Protein AF-A0AA39DFS8-F1 (afdb_monomer_lite)

Foldseek 3Di:
DPVVLDDDDDDPDDPVVSVVVSVVVVVVVCLQPPDQLVVLVVVLVVVQVVCVVVVDDDDQQRSQVVSLVSHHPDPLSVVVSCVQPPPDPTDHNVVSVVSSVVSRVVVVVVVVVVPDDPPPPPPDDDDDDDDDDDDDDDDDDDDDDDQQQPDAEPVPRDGRDYD

Radius of gyration: 30.41 Å; chains: 1; bounding box: 57×61×87 Å

Structure (mmCIF, N/CA/C/O backbone):
data_AF-A0AA39DFS8-F1
#
_entry.id   AF-A0AA39DFS8-F1
#
loop_
_atom_site.group_PDB
_atom_site.id
_atom_site.type_symbol
_atom_site.label_atom_id
_atom_site.label_alt_id
_atom_site.label_comp_id
_atom_site.label_asym_id
_atom_site.label_entity_id
_atom_site.label_seq_id
_atom_site.pdbx_PDB_ins_code
_atom_site.Cartn_x
_atom_site.Cartn_y
_atom_site.Cartn_z
_atom_site.occupancy
_atom_site.B_iso_or_equiv
_atom_site.auth_seq_id
_atom_site.auth_comp_id
_atom_site.auth_asym_id
_atom_site.auth_atom_id
_atom_site.pdbx_PDB_model_num
ATOM 1 N N . MET A 1 1 ? 19.749 -16.456 11.463 1.00 43.25 1 MET A N 1
ATOM 2 C CA . MET A 1 1 ? 19.534 -14.993 11.382 1.00 43.25 1 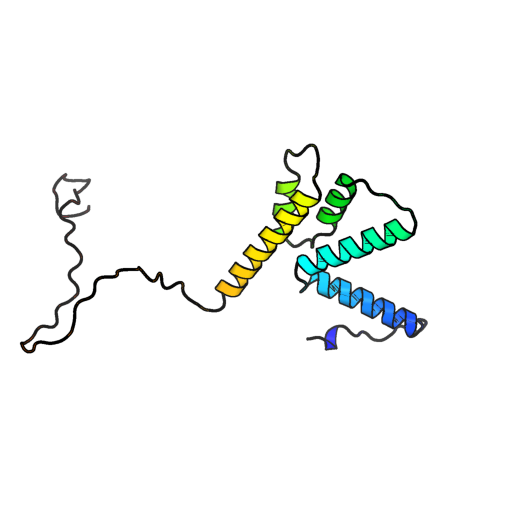MET A CA 1
ATOM 3 C C . MET A 1 1 ? 18.442 -14.454 12.319 1.00 43.25 1 MET A C 1
ATOM 5 O O . MET A 1 1 ? 18.450 -13.263 12.561 1.00 43.25 1 MET A O 1
ATOM 9 N N . VAL A 1 2 ? 17.560 -15.273 12.920 1.00 42.34 2 VAL A N 1
ATOM 10 C CA . VAL A 1 2 ? 16.433 -14.766 13.748 1.00 42.34 2 VAL A CA 1
ATOM 11 C C . VAL A 1 2 ? 16.831 -14.341 15.180 1.00 42.34 2 VAL A C 1
ATOM 13 O O . VAL A 1 2 ? 16.218 -13.448 15.747 1.00 42.34 2 VAL A O 1
ATOM 16 N N . LYS A 1 3 ? 17.903 -14.904 15.761 1.00 47.34 3 LYS A N 1
ATOM 17 C CA . LYS A 1 3 ? 18.324 -14.602 17.150 1.00 47.34 3 LYS A CA 1
ATOM 18 C C . LYS A 1 3 ? 18.813 -13.166 17.396 1.00 47.34 3 LYS A C 1
ATOM 20 O O . LYS A 1 3 ? 18.879 -12.766 18.547 1.00 47.34 3 LYS A O 1
ATOM 25 N N . ALA A 1 4 ? 19.152 -12.409 16.353 1.00 53.69 4 ALA A N 1
ATOM 26 C CA . ALA A 1 4 ? 19.647 -11.038 16.495 1.00 53.69 4 ALA A CA 1
ATOM 27 C C . ALA A 1 4 ? 18.529 -9.999 16.711 1.00 53.69 4 ALA A C 1
ATOM 29 O O . ALA A 1 4 ? 18.832 -8.842 16.975 1.00 53.69 4 ALA A O 1
ATOM 30 N N . LEU A 1 5 ? 17.257 -10.399 16.581 1.00 52.41 5 LEU A N 1
ATOM 31 C CA . LEU A 1 5 ? 16.106 -9.495 16.679 1.00 52.41 5 LEU A CA 1
ATOM 32 C C . LEU A 1 5 ? 15.508 -9.395 18.091 1.00 52.41 5 LEU A C 1
ATOM 34 O O . LEU A 1 5 ? 14.708 -8.499 18.328 1.00 52.41 5 LEU A O 1
ATOM 38 N N . TYR A 1 6 ? 15.883 -10.283 19.016 1.00 56.41 6 TYR A N 1
ATOM 39 C CA . TYR A 1 6 ? 15.361 -10.278 20.385 1.00 56.41 6 TYR A CA 1
ATOM 40 C C . TYR A 1 6 ? 16.313 -9.495 21.289 1.00 56.41 6 TYR A C 1
ATOM 42 O O . TYR A 1 6 ? 17.390 -9.977 21.651 1.00 56.41 6 TYR A O 1
ATOM 50 N N . GLY A 1 7 ? 15.939 -8.249 21.574 1.00 66.88 7 GLY A N 1
ATOM 51 C CA . GLY A 1 7 ? 16.646 -7.381 22.510 1.00 66.88 7 GLY A CA 1
ATOM 52 C C . GLY A 1 7 ? 16.356 -7.767 23.961 1.00 66.88 7 GLY A C 1
ATOM 53 O O . GLY A 1 7 ? 15.465 -8.558 24.253 1.00 66.88 7 GLY A O 1
ATOM 54 N N . LYS A 1 8 ? 17.113 -7.205 24.907 1.00 78.19 8 LYS A N 1
ATOM 55 C CA . LYS A 1 8 ? 16.801 -7.363 26.333 1.00 78.19 8 LYS A CA 1
ATOM 56 C C . LYS A 1 8 ? 15.616 -6.457 26.691 1.00 78.19 8 LYS A C 1
ATOM 58 O O . LYS A 1 8 ? 15.672 -5.264 26.401 1.00 78.19 8 LYS A O 1
ATOM 63 N N . GLN A 1 9 ? 14.601 -7.015 27.352 1.00 80.38 9 GLN A N 1
ATOM 64 C CA . GLN A 1 9 ? 13.448 -6.267 27.861 1.00 80.38 9 GLN A CA 1
ATOM 65 C C . GLN A 1 9 ? 13.894 -5.093 28.762 1.00 80.38 9 GLN A C 1
ATOM 67 O O . GLN A 1 9 ? 14.718 -5.307 29.660 1.00 80.38 9 GLN A O 1
ATOM 72 N N . PRO A 1 10 ? 13.369 -3.870 28.555 1.00 79.06 10 PRO A N 1
ATOM 73 C CA . PRO A 1 10 ? 13.651 -2.713 29.400 1.00 79.06 10 PRO A CA 1
ATOM 74 C C . PRO A 1 10 ? 13.069 -2.859 30.810 1.00 79.06 10 PRO A C 1
ATOM 76 O O . PRO A 1 10 ? 11.951 -3.346 30.990 1.00 79.06 10 PRO A O 1
ATOM 79 N N . GLU A 1 11 ? 13.797 -2.370 31.815 1.00 72.25 11 GLU A N 1
ATOM 80 C CA . GLU A 1 11 ? 13.296 -2.297 33.190 1.00 72.25 11 GLU A CA 1
ATOM 81 C C . GLU A 1 11 ? 12.158 -1.269 33.275 1.00 72.25 11 GLU A C 1
ATOM 83 O O . GLU A 1 11 ? 12.359 -0.079 33.042 1.00 72.25 11 GLU A O 1
ATOM 88 N N . GLY A 1 12 ? 10.946 -1.748 33.572 1.00 81.69 12 GLY A N 1
ATOM 89 C CA . GLY A 1 12 ? 9.729 -0.934 33.685 1.00 81.69 12 GLY A CA 1
ATOM 90 C C . GLY A 1 12 ? 8.633 -1.262 32.666 1.00 81.69 12 GLY A C 1
ATOM 91 O O . GLY A 1 12 ? 7.507 -0.802 32.831 1.00 81.69 12 GLY A O 1
ATOM 92 N N . MET A 1 13 ? 8.920 -2.081 31.649 1.00 82.75 13 MET A N 1
ATOM 93 C CA . MET A 1 13 ? 7.917 -2.535 30.680 1.00 82.75 13 MET A CA 1
ATOM 94 C C . MET A 1 13 ? 7.347 -3.893 31.090 1.00 82.75 13 MET A C 1
ATOM 96 O O . MET A 1 13 ? 8.105 -4.781 31.480 1.00 82.75 13 MET A O 1
ATOM 100 N N . ASN A 1 14 ? 6.028 -4.078 30.999 1.00 89.75 14 ASN A N 1
ATOM 101 C CA . ASN A 1 14 ? 5.432 -5.389 31.249 1.00 89.75 14 ASN A CA 1
ATOM 102 C C . ASN A 1 14 ? 5.729 -6.362 30.084 1.00 89.75 14 ASN A C 1
ATOM 104 O O . ASN A 1 14 ? 6.042 -5.947 28.969 1.00 89.75 14 ASN A O 1
ATOM 108 N N . ASP A 1 15 ? 5.671 -7.666 30.362 1.00 85.19 15 ASP A N 1
ATOM 109 C CA . ASP A 1 15 ? 6.034 -8.721 29.399 1.00 85.19 15 ASP A CA 1
ATOM 110 C C . ASP A 1 15 ? 5.095 -8.778 28.181 1.00 85.19 15 ASP A C 1
ATOM 112 O O . ASP A 1 15 ? 5.542 -9.082 27.078 1.00 85.19 15 ASP A O 1
ATOM 116 N N . MET A 1 16 ? 3.808 -8.453 28.354 1.00 84.88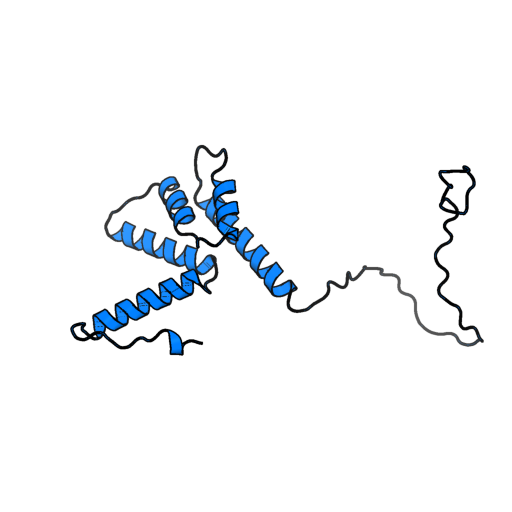 16 MET A N 1
ATOM 117 C CA . MET A 1 16 ? 2.838 -8.441 27.251 1.00 84.88 16 MET A CA 1
ATOM 118 C C . MET A 1 16 ? 3.124 -7.302 26.270 1.00 84.88 16 MET A C 1
ATOM 120 O O . MET A 1 16 ? 3.287 -7.552 25.080 1.00 84.88 16 MET A O 1
ATOM 124 N N . ASP A 1 17 ? 3.290 -6.081 26.772 1.00 85.94 17 ASP A N 1
ATOM 125 C CA . ASP A 1 17 ? 3.617 -4.901 25.974 1.00 85.94 17 ASP A CA 1
ATOM 126 C C . ASP A 1 17 ? 4.993 -5.045 25.317 1.00 85.94 17 ASP A C 1
ATOM 128 O O . ASP A 1 17 ? 5.191 -4.604 24.185 1.00 85.94 17 ASP A O 1
ATOM 132 N N . TRP A 1 18 ? 5.951 -5.680 26.004 1.00 85.19 18 TRP A N 1
ATOM 133 C CA . TRP A 1 18 ? 7.263 -5.971 25.433 1.00 85.19 18 TRP A CA 1
ATOM 134 C C . TRP A 1 18 ? 7.161 -6.936 24.250 1.00 85.19 18 TRP A C 1
ATOM 136 O O . TRP A 1 18 ? 7.713 -6.659 23.185 1.00 85.19 18 TRP A O 1
ATOM 146 N N . LYS A 1 19 ? 6.413 -8.034 24.398 1.00 84.06 19 LYS A N 1
ATOM 147 C CA . LYS A 1 19 ? 6.188 -9.003 23.317 1.00 84.06 19 LYS A CA 1
ATOM 148 C C . LYS A 1 19 ? 5.417 -8.405 22.149 1.00 84.06 19 LYS A C 1
ATOM 150 O O . LYS A 1 19 ? 5.759 -8.697 21.006 1.00 84.06 19 LYS A O 1
ATOM 155 N N . ASP A 1 20 ? 4.428 -7.558 22.412 1.00 85.75 20 ASP A N 1
ATOM 156 C CA . ASP A 1 20 ? 3.692 -6.842 21.369 1.00 85.75 20 ASP A CA 1
ATOM 157 C C . ASP A 1 20 ? 4.603 -5.866 20.618 1.00 85.75 20 ASP A C 1
ATOM 159 O O . ASP A 1 20 ? 4.572 -5.802 19.385 1.00 85.75 20 ASP A O 1
ATOM 163 N N . LEU A 1 21 ? 5.471 -5.147 21.337 1.00 85.25 21 LEU A N 1
ATOM 164 C CA . LEU A 1 21 ? 6.456 -4.255 20.735 1.00 85.25 21 LEU A CA 1
ATOM 165 C C . LEU A 1 21 ? 7.481 -5.031 19.897 1.00 85.25 21 LEU A C 1
ATOM 167 O O . LEU A 1 21 ? 7.754 -4.639 18.763 1.00 85.25 21 LEU A O 1
ATOM 171 N N . GLU A 1 22 ? 8.020 -6.138 20.413 1.00 81.81 22 GLU A N 1
ATOM 172 C CA . GLU A 1 22 ? 8.934 -7.017 19.677 1.00 81.81 22 GLU A CA 1
ATOM 173 C C . GLU A 1 22 ? 8.263 -7.620 18.445 1.00 81.81 22 GLU A C 1
ATOM 175 O O . GLU A 1 22 ? 8.857 -7.638 17.366 1.00 81.81 22 GLU A O 1
ATOM 180 N N . ALA A 1 23 ? 7.018 -8.084 18.572 1.00 81.69 23 ALA A N 1
ATOM 181 C CA . ALA A 1 23 ? 6.249 -8.621 17.462 1.00 81.69 23 ALA A CA 1
ATOM 182 C C . ALA A 1 23 ? 6.065 -7.555 16.382 1.00 81.69 23 ALA A C 1
ATOM 184 O O . ALA A 1 23 ? 6.391 -7.827 15.227 1.00 81.69 23 ALA A O 1
ATOM 185 N N . LYS A 1 24 ? 5.641 -6.342 16.765 1.00 80.88 24 LYS A N 1
ATOM 186 C CA . LYS A 1 24 ? 5.444 -5.187 15.877 1.00 80.88 24 LYS A CA 1
ATOM 187 C C . LYS A 1 24 ? 6.742 -4.737 15.212 1.00 80.88 24 LYS A C 1
ATOM 189 O O . LYS A 1 24 ? 6.761 -4.480 14.009 1.00 80.88 24 LYS A O 1
ATOM 194 N N . ALA A 1 25 ? 7.841 -4.670 15.958 1.00 77.94 25 ALA A N 1
ATOM 195 C CA . ALA A 1 25 ? 9.156 -4.350 15.420 1.00 77.94 25 ALA A CA 1
ATOM 196 C C . ALA A 1 25 ? 9.625 -5.437 14.445 1.00 77.94 25 ALA A C 1
ATOM 198 O O . ALA A 1 25 ? 10.074 -5.125 13.347 1.00 77.94 25 ALA A O 1
ATOM 199 N N . ALA A 1 26 ? 9.459 -6.717 14.783 1.00 70.62 26 ALA A N 1
ATOM 200 C CA . ALA A 1 26 ? 9.871 -7.828 13.936 1.00 70.62 26 ALA A CA 1
ATOM 201 C C . ALA A 1 26 ? 9.021 -7.970 12.666 1.00 70.62 26 ALA A C 1
ATOM 203 O O . ALA A 1 26 ? 9.561 -8.401 11.645 1.00 70.62 26 ALA A O 1
ATOM 204 N N . THR A 1 27 ? 7.720 -7.648 12.692 1.00 68.00 27 THR A N 1
ATOM 205 C CA . THR A 1 27 ? 6.904 -7.520 11.470 1.00 68.00 27 THR A CA 1
ATOM 206 C C . THR A 1 27 ? 7.334 -6.314 10.663 1.00 68.00 27 THR A C 1
ATOM 208 O O . THR A 1 27 ? 7.525 -6.464 9.466 1.00 68.00 27 THR A O 1
ATOM 211 N N . THR A 1 28 ? 7.565 -5.162 11.292 1.00 69.12 28 THR A N 1
ATOM 212 C CA . THR A 1 28 ? 8.017 -3.945 10.596 1.00 69.12 28 THR A CA 1
ATOM 213 C C . THR A 1 28 ? 9.369 -4.165 9.921 1.00 69.12 28 THR A C 1
ATOM 215 O O . THR A 1 28 ? 9.537 -3.838 8.757 1.00 69.12 28 THR A O 1
ATOM 218 N N . ILE A 1 29 ? 10.322 -4.803 10.600 1.00 65.62 29 ILE A N 1
ATOM 219 C CA . ILE A 1 29 ? 11.640 -5.142 10.053 1.00 65.62 29 ILE A CA 1
ATOM 220 C C . ILE A 1 29 ? 11.526 -6.216 8.967 1.00 65.62 29 ILE A C 1
ATOM 222 O O . ILE A 1 29 ? 12.197 -6.101 7.950 1.00 65.62 29 ILE A O 1
ATOM 226 N N . ARG A 1 30 ? 10.676 -7.243 9.127 1.00 60.19 30 ARG A N 1
ATOM 227 C CA . ARG A 1 30 ? 10.426 -8.218 8.046 1.00 60.19 30 ARG A CA 1
ATOM 228 C C . ARG A 1 30 ? 9.841 -7.539 6.821 1.00 60.19 30 ARG A C 1
ATOM 230 O O . ARG A 1 30 ? 10.368 -7.760 5.739 1.00 60.19 30 ARG A O 1
ATOM 237 N N . LEU A 1 31 ? 8.822 -6.704 7.008 1.00 62.88 31 LEU A N 1
ATOM 238 C CA . LEU A 1 31 ? 8.248 -5.852 5.972 1.00 62.88 31 LEU A CA 1
ATOM 239 C C . LEU A 1 31 ? 9.372 -5.046 5.297 1.00 62.88 31 LEU A C 1
ATOM 241 O O . LEU A 1 31 ? 9.610 -5.179 4.105 1.00 62.88 31 LEU A O 1
ATOM 245 N N . CYS A 1 32 ? 10.183 -4.337 6.072 1.00 60.50 32 CYS A N 1
ATOM 246 C CA . CYS A 1 32 ? 11.249 -3.477 5.565 1.00 60.50 32 CYS A CA 1
ATOM 247 C C . CYS A 1 32 ? 12.553 -4.168 5.133 1.00 60.50 32 CYS A C 1
ATOM 249 O O . CYS A 1 32 ? 13.455 -3.446 4.711 1.00 60.50 32 CYS A O 1
ATOM 251 N N . LEU A 1 33 ? 12.737 -5.491 5.246 1.00 54.25 33 LEU A N 1
ATOM 252 C CA . LEU A 1 33 ? 14.008 -6.165 4.891 1.00 54.25 33 LEU A CA 1
ATOM 253 C C . LEU A 1 33 ? 13.864 -7.480 4.113 1.00 54.25 33 LEU A C 1
ATOM 255 O O . LEU A 1 33 ? 14.846 -7.927 3.527 1.00 54.25 33 LEU A O 1
ATOM 259 N N . GLY A 1 34 ? 12.705 -8.140 4.117 1.00 54.84 34 GLY A N 1
ATOM 260 C CA . GLY A 1 34 ? 12.597 -9.486 3.541 1.00 54.84 34 GLY A CA 1
ATOM 261 C C . GLY A 1 34 ? 11.193 -9.950 3.183 1.00 54.84 34 GLY A C 1
ATOM 262 O O . GLY A 1 34 ? 11.009 -11.136 2.915 1.00 54.84 34 GLY A O 1
ATOM 263 N N . SER A 1 35 ? 10.202 -9.062 3.208 1.00 59.56 35 SER A N 1
ATOM 264 C CA . SER A 1 35 ? 8.834 -9.423 2.871 1.00 59.56 35 SER A CA 1
ATOM 265 C C . SER A 1 35 ? 8.539 -9.109 1.412 1.00 59.56 35 SER A C 1
ATOM 267 O O . SER A 1 35 ? 8.975 -8.102 0.852 1.00 59.56 35 SER A O 1
ATOM 269 N N . ASP A 1 36 ? 7.803 -10.019 0.794 1.00 70.62 36 ASP A N 1
ATOM 270 C CA . ASP A 1 36 ? 7.307 -9.849 -0.554 1.00 70.62 36 ASP A CA 1
ATOM 271 C C . ASP A 1 36 ? 6.331 -8.670 -0.628 1.00 70.62 36 ASP A C 1
ATOM 273 O O . ASP A 1 36 ? 5.541 -8.477 0.296 1.00 70.62 36 ASP A O 1
ATOM 277 N N . LEU A 1 37 ? 6.289 -7.933 -1.741 1.00 76.62 37 LEU A N 1
ATOM 278 C CA . LEU A 1 37 ? 5.331 -6.833 -1.911 1.00 76.62 37 LEU A CA 1
ATOM 279 C C . LEU A 1 37 ? 3.877 -7.276 -1.654 1.00 76.62 37 LEU A C 1
ATOM 281 O O . LEU A 1 37 ? 3.072 -6.517 -1.121 1.00 76.62 37 LEU A O 1
ATOM 285 N N . SER A 1 38 ? 3.551 -8.537 -1.957 1.00 75.94 38 SER A N 1
ATOM 286 C CA . SER A 1 38 ? 2.247 -9.131 -1.647 1.00 75.94 38 SER A CA 1
ATOM 287 C C . SER A 1 38 ? 1.915 -9.129 -0.149 1.00 75.94 38 SER A C 1
ATOM 289 O O . SER A 1 38 ? 0.748 -8.985 0.209 1.00 75.94 38 SER A O 1
ATOM 291 N N . GLN A 1 39 ? 2.905 -9.293 0.733 1.00 78.19 39 GLN A N 1
ATOM 292 C CA . GLN A 1 39 ? 2.696 -9.239 2.181 1.00 78.19 39 GLN A CA 1
ATOM 293 C C . GLN A 1 39 ? 2.421 -7.805 2.641 1.00 78.19 39 GLN A C 1
ATOM 295 O O . GLN A 1 39 ? 1.522 -7.605 3.455 1.00 78.19 39 GLN A O 1
ATOM 300 N N . HIS A 1 40 ? 3.104 -6.810 2.065 1.00 79.31 40 HIS A N 1
ATOM 301 C CA . HIS A 1 40 ? 2.808 -5.394 2.316 1.00 79.31 40 HIS A CA 1
ATOM 302 C C . HIS A 1 40 ? 1.380 -5.023 1.920 1.00 79.31 40 HIS A C 1
ATOM 304 O O . HIS A 1 40 ? 0.664 -4.422 2.717 1.00 79.31 40 HIS A O 1
ATOM 310 N N . ILE A 1 41 ? 0.951 -5.430 0.721 1.00 83.06 41 ILE A N 1
ATOM 311 C CA . ILE A 1 41 ? -0.408 -5.173 0.225 1.00 83.06 41 ILE A CA 1
ATOM 312 C C . ILE A 1 41 ? -1.451 -5.840 1.136 1.00 83.06 41 ILE A C 1
ATOM 314 O O . ILE A 1 41 ? -2.460 -5.228 1.478 1.00 83.06 41 ILE A O 1
ATOM 318 N N . ASN A 1 42 ? -1.201 -7.069 1.599 1.00 84.19 42 ASN A N 1
ATOM 319 C CA . ASN A 1 42 ? -2.111 -7.744 2.528 1.00 84.19 42 ASN A CA 1
ATOM 320 C C . ASN A 1 42 ? -2.230 -7.027 3.879 1.00 84.19 42 ASN A C 1
ATOM 322 O O . ASN A 1 42 ? -3.339 -6.890 4.391 1.00 84.19 42 ASN A O 1
ATOM 326 N N . VAL A 1 43 ? -1.116 -6.563 4.453 1.00 85.75 43 VAL A N 1
ATOM 327 C CA . VAL A 1 43 ? -1.132 -5.798 5.712 1.00 85.75 43 VAL A CA 1
ATOM 328 C C . VAL A 1 43 ? -1.868 -4.474 5.526 1.00 85.75 43 VAL A C 1
ATOM 330 O O . VAL A 1 43 ? -2.695 -4.117 6.361 1.00 85.75 43 VAL A O 1
ATOM 333 N N . PHE A 1 44 ? -1.634 -3.778 4.412 1.00 87.12 44 PHE A N 1
ATOM 334 C CA . PHE A 1 44 ? -2.382 -2.574 4.064 1.00 87.12 44 PHE A CA 1
ATOM 335 C C . PHE A 1 44 ? -3.895 -2.847 4.040 1.00 87.12 44 PHE A C 1
ATOM 337 O O . PHE A 1 44 ? -4.653 -2.179 4.739 1.00 87.12 44 PHE A O 1
ATOM 344 N N . ASN A 1 45 ? -4.336 -3.896 3.340 1.00 87.94 45 ASN A N 1
ATOM 345 C CA . ASN A 1 45 ? -5.754 -4.264 3.265 1.00 87.94 45 ASN A CA 1
ATOM 346 C C . ASN A 1 45 ? -6.368 -4.617 4.631 1.00 87.94 45 ASN A C 1
ATOM 348 O O . ASN A 1 45 ? -7.539 -4.313 4.880 1.00 87.94 45 ASN A O 1
ATOM 352 N N . GLN A 1 46 ? -5.593 -5.231 5.531 1.00 89.12 46 GLN A N 1
ATOM 353 C CA . GLN A 1 46 ? -6.022 -5.482 6.910 1.00 89.12 46 GLN A CA 1
ATOM 354 C C . GLN A 1 46 ? -6.232 -4.174 7.676 1.00 89.12 46 GLN A C 1
ATOM 356 O O . GLN A 1 46 ? -7.293 -3.990 8.263 1.00 89.12 46 GLN A O 1
ATOM 361 N N . ILE A 1 47 ? -5.291 -3.228 7.586 1.00 87.94 47 ILE A N 1
ATOM 362 C CA . ILE A 1 47 ? -5.407 -1.911 8.231 1.00 87.94 47 ILE A CA 1
ATOM 363 C C . ILE A 1 47 ? -6.637 -1.159 7.713 1.00 87.94 47 ILE A C 1
ATOM 365 O O . ILE A 1 47 ? -7.417 -0.644 8.509 1.00 87.94 47 ILE A O 1
ATOM 369 N N . ILE A 1 48 ? -6.867 -1.142 6.395 1.00 88.94 48 ILE A N 1
ATOM 370 C CA . ILE A 1 48 ? -8.067 -0.521 5.810 1.00 88.94 48 ILE A CA 1
ATOM 371 C C . ILE A 1 48 ? -9.347 -1.174 6.342 1.00 88.94 48 ILE A C 1
ATOM 373 O O . ILE A 1 48 ? -10.320 -0.483 6.650 1.00 88.94 48 ILE A O 1
ATOM 377 N N . SER A 1 49 ? -9.347 -2.499 6.484 1.00 88.50 49 SER A N 1
ATOM 378 C CA . SER A 1 49 ? -10.491 -3.242 7.020 1.00 88.50 49 SER A CA 1
ATOM 379 C C . SER A 1 49 ? -10.744 -2.930 8.497 1.00 88.50 49 SER A C 1
ATOM 381 O O . SER A 1 49 ? -11.897 -2.752 8.891 1.00 88.50 49 SER A O 1
ATOM 383 N N . ASP A 1 50 ? -9.692 -2.810 9.305 1.00 88.88 50 ASP A N 1
ATOM 384 C CA . ASP A 1 50 ? -9.792 -2.466 10.725 1.00 88.88 50 ASP A CA 1
ATOM 385 C C . ASP A 1 50 ? -10.254 -1.019 10.928 1.00 88.88 50 ASP A C 1
ATOM 387 O O . ASP A 1 50 ? -11.132 -0.759 11.750 1.00 88.88 50 ASP A O 1
ATOM 391 N N . LEU A 1 51 ? -9.751 -0.083 10.119 1.00 87.00 51 LEU A N 1
ATOM 392 C CA . LEU A 1 51 ? -10.207 1.309 10.122 1.00 87.00 51 LEU A CA 1
ATOM 393 C C . LEU A 1 51 ? -11.681 1.420 9.705 1.00 87.00 51 LEU A C 1
ATOM 395 O O . LEU A 1 51 ? -12.452 2.156 10.318 1.00 87.00 51 LEU A O 1
ATOM 399 N N . LYS A 1 52 ? -12.121 0.608 8.740 1.00 86.81 52 LYS A N 1
ATOM 400 C CA . LYS A 1 52 ? -13.538 0.528 8.362 1.00 86.81 52 LYS A CA 1
ATOM 401 C C . LYS A 1 52 ? -14.424 0.027 9.509 1.00 86.81 52 LYS A C 1
ATOM 403 O O . LYS A 1 52 ? -15.573 0.449 9.614 1.00 86.81 52 LYS A O 1
ATOM 408 N N . ARG A 1 53 ? -13.921 -0.855 10.385 1.00 87.75 53 ARG A N 1
ATOM 409 C CA . ARG A 1 53 ? -14.680 -1.360 11.550 1.00 87.75 53 ARG A CA 1
ATOM 410 C C . ARG A 1 53 ? -14.955 -0.291 12.604 1.00 87.75 53 ARG A C 1
ATOM 412 O O . ARG A 1 53 ? -15.925 -0.434 13.340 1.00 87.75 53 ARG A O 1
ATOM 419 N N . ILE A 1 54 ? -14.136 0.756 12.669 1.00 91.94 54 ILE A N 1
ATOM 420 C CA . ILE A 1 54 ? -14.349 1.923 13.539 1.00 91.94 54 ILE A CA 1
ATOM 421 C C . ILE A 1 54 ? -15.036 3.089 12.796 1.00 91.94 54 ILE A C 1
ATOM 423 O O . ILE A 1 54 ? -14.957 4.229 13.237 1.00 91.94 54 ILE A O 1
ATOM 427 N N . ASP A 1 55 ? -15.711 2.787 11.678 1.00 86.19 55 ASP A N 1
ATOM 428 C CA . ASP A 1 55 ? -16.454 3.712 10.800 1.00 86.19 55 ASP A CA 1
ATOM 429 C C . ASP A 1 55 ? -15.609 4.830 10.159 1.00 86.19 55 ASP A C 1
ATOM 431 O O . ASP A 1 55 ? -16.129 5.857 9.723 1.00 86.19 55 ASP A O 1
ATOM 435 N N . VAL A 1 56 ? -14.295 4.621 10.028 1.00 86.50 56 VAL A N 1
ATOM 436 C CA . VAL A 1 56 ? -13.443 5.492 9.210 1.00 86.50 56 VAL A CA 1
ATOM 437 C C . VAL A 1 56 ? -13.594 5.083 7.745 1.00 86.50 56 VAL A C 1
ATOM 439 O O . VAL A 1 56 ? -13.365 3.929 7.373 1.00 86.50 56 VAL A O 1
ATOM 442 N N . LYS A 1 57 ? -13.994 6.035 6.899 1.00 84.19 57 LYS A N 1
ATOM 443 C CA . LYS A 1 57 ? -14.191 5.837 5.458 1.00 84.19 57 LYS A CA 1
ATOM 444 C C . LYS A 1 57 ? -13.096 6.567 4.694 1.00 84.19 57 LYS A C 1
ATOM 446 O O . LYS A 1 57 ? -12.830 7.730 4.968 1.00 84.19 57 LYS A O 1
ATOM 451 N N . PHE A 1 58 ? -12.502 5.866 3.737 1.00 85.88 58 PHE A N 1
ATOM 452 C CA . PHE A 1 58 ? -11.538 6.414 2.789 1.00 85.88 58 PHE A CA 1
ATOM 453 C C . PHE A 1 58 ? -12.112 6.289 1.386 1.00 85.88 58 PHE A C 1
ATOM 455 O O . PHE A 1 58 ? -12.717 5.252 1.065 1.00 85.88 58 PHE A O 1
ATOM 462 N N . GLU A 1 59 ? -11.900 7.310 0.566 1.00 89.75 59 GLU A N 1
ATOM 463 C CA . GLU A 1 59 ? -12.156 7.226 -0.867 1.00 89.75 59 GLU A CA 1
ATOM 464 C C . GLU A 1 59 ? -11.128 6.289 -1.517 1.00 89.75 59 GLU A C 1
ATOM 466 O O . GLU A 1 59 ? -10.072 5.998 -0.947 1.00 89.75 59 GLU A O 1
ATOM 471 N N . ASP A 1 60 ? -11.453 5.728 -2.681 1.00 87.56 60 ASP A N 1
ATOM 472 C CA . ASP A 1 60 ? -10.560 4.757 -3.328 1.00 87.56 60 ASP A CA 1
ATOM 473 C C . ASP A 1 60 ? -9.255 5.410 -3.803 1.00 87.56 60 ASP A C 1
ATOM 475 O O . ASP A 1 60 ? -8.193 4.792 -3.716 1.00 87.56 60 ASP A O 1
ATOM 479 N N . GLU A 1 61 ? -9.313 6.690 -4.165 1.00 86.75 61 GLU A N 1
ATOM 480 C CA . GLU A 1 61 ? -8.142 7.512 -4.461 1.00 86.75 61 GLU A CA 1
ATOM 481 C C . GLU A 1 61 ? -7.242 7.709 -3.227 1.00 86.75 61 GLU A C 1
ATOM 483 O O . GLU A 1 61 ? -6.027 7.515 -3.310 1.00 86.75 61 GLU A O 1
ATOM 488 N N . ASP A 1 62 ? -7.819 7.976 -2.048 1.00 88.56 62 ASP A N 1
ATOM 489 C CA . ASP A 1 62 ? -7.058 8.073 -0.795 1.00 88.56 62 ASP A CA 1
ATOM 490 C C . ASP A 1 62 ? -6.386 6.744 -0.445 1.00 88.56 62 ASP A C 1
ATOM 492 O O . ASP A 1 62 ? -5.224 6.704 -0.038 1.00 88.56 62 ASP A O 1
ATOM 496 N N . LYS A 1 63 ? -7.097 5.623 -0.621 1.00 88.81 63 LYS A N 1
ATOM 497 C CA . LYS A 1 63 ? -6.526 4.285 -0.409 1.00 88.81 63 LYS A CA 1
ATOM 498 C C . LYS A 1 63 ? -5.371 4.029 -1.366 1.00 88.81 63 LYS A C 1
ATOM 500 O O . LYS A 1 63 ? -4.358 3.475 -0.945 1.00 88.81 63 LYS A O 1
ATOM 505 N N . ALA A 1 64 ? -5.502 4.438 -2.623 1.00 87.81 64 ALA A N 1
ATOM 506 C CA . ALA A 1 64 ? -4.452 4.298 -3.617 1.00 87.81 64 ALA A CA 1
ATOM 507 C C . ALA A 1 64 ? -3.207 5.113 -3.237 1.00 87.81 64 ALA A C 1
ATOM 509 O O . ALA A 1 64 ? -2.091 4.588 -3.247 1.00 87.81 64 ALA A O 1
ATOM 510 N N . LEU A 1 65 ? -3.399 6.362 -2.807 1.00 87.44 65 LEU A N 1
ATOM 511 C CA . LEU A 1 65 ? -2.318 7.224 -2.340 1.00 87.44 65 LEU A CA 1
ATOM 512 C C . LEU A 1 65 ? -1.645 6.653 -1.084 1.00 87.44 65 LEU A C 1
ATOM 514 O O . LEU A 1 65 ? -0.417 6.594 -0.999 1.00 87.44 65 LEU A O 1
ATOM 518 N N . MET A 1 66 ? -2.433 6.193 -0.110 1.00 86.94 66 MET A N 1
ATOM 519 C CA . MET A 1 66 ? -1.905 5.555 1.094 1.00 86.94 66 MET A CA 1
ATOM 520 C C . MET A 1 66 ? -1.120 4.289 0.755 1.00 86.94 66 MET A C 1
ATOM 522 O O . MET A 1 66 ? -0.040 4.107 1.306 1.00 86.94 66 MET A O 1
ATOM 526 N N . LEU A 1 67 ? -1.608 3.449 -0.166 1.00 86.56 67 LEU A N 1
ATOM 527 C CA . LEU A 1 67 ? -0.913 2.238 -0.601 1.00 86.56 67 LEU A CA 1
ATOM 528 C C . LEU A 1 67 ? 0.456 2.568 -1.202 1.00 86.56 67 LEU A C 1
ATOM 530 O O . LEU A 1 67 ? 1.435 1.933 -0.822 1.00 86.56 67 LEU A O 1
ATOM 534 N N . LEU A 1 68 ? 0.538 3.573 -2.081 1.00 85.94 68 LEU A N 1
ATOM 535 C CA . LEU A 1 68 ? 1.799 4.024 -2.683 1.00 85.94 68 LEU A CA 1
ATOM 536 C C . LEU A 1 68 ? 2.793 4.546 -1.634 1.00 85.94 68 LEU A C 1
ATOM 538 O O . LEU A 1 68 ? 3.980 4.246 -1.724 1.00 85.94 68 LEU A O 1
ATOM 542 N N . ASN A 1 69 ? 2.310 5.261 -0.614 1.00 82.75 69 ASN A N 1
ATOM 543 C CA . ASN A 1 69 ? 3.130 5.726 0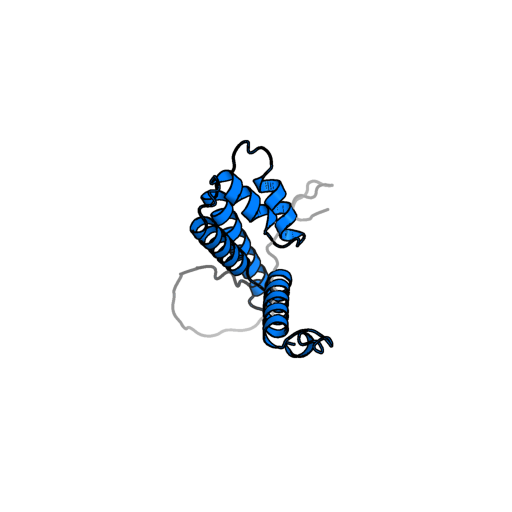.512 1.00 82.75 69 ASN A CA 1
ATOM 544 C C . ASN A 1 69 ? 3.516 4.601 1.491 1.00 82.75 69 ASN A C 1
ATOM 546 O O . ASN A 1 69 ? 4.490 4.732 2.228 1.00 82.75 69 ASN A O 1
ATOM 550 N N . PHE A 1 70 ? 2.760 3.500 1.521 1.00 79.12 70 PHE A N 1
ATOM 551 C CA . PHE A 1 70 ? 3.034 2.331 2.363 1.00 79.12 70 PHE A CA 1
ATOM 552 C C . PHE A 1 70 ? 4.072 1.381 1.749 1.00 79.12 70 PHE A C 1
ATOM 554 O O . PHE A 1 70 ? 4.487 0.405 2.385 1.00 79.12 70 PHE A O 1
ATOM 561 N N . LEU A 1 71 ? 4.473 1.632 0.499 1.00 79.50 71 LEU A N 1
ATOM 562 C CA . LEU A 1 71 ? 5.480 0.836 -0.181 1.00 79.50 71 LEU A CA 1
ATOM 563 C C . LEU A 1 71 ? 6.846 0.997 0.493 1.00 79.50 71 LEU A C 1
ATOM 565 O O . LEU A 1 71 ? 7.189 2.079 0.968 1.00 79.50 71 LEU A O 1
ATOM 569 N N . PRO A 1 72 ? 7.668 -0.065 0.522 1.00 72.62 72 PRO A N 1
ATOM 570 C CA . PRO A 1 72 ? 9.026 0.047 1.026 1.00 72.62 72 PRO A CA 1
ATOM 571 C C . PRO A 1 72 ? 9.819 1.094 0.237 1.00 72.62 72 PRO A C 1
ATOM 573 O O . PRO A 1 72 ? 9.888 1.007 -0.990 1.00 72.62 72 PRO A O 1
ATOM 576 N N . ALA A 1 73 ? 10.503 1.997 0.943 1.00 66.19 73 ALA A N 1
ATOM 577 C CA . ALA A 1 73 ? 11.385 3.026 0.378 1.00 66.19 73 ALA A CA 1
ATOM 578 C C . ALA A 1 73 ? 12.697 2.457 -0.213 1.00 66.19 73 ALA A C 1
ATOM 580 O O . ALA A 1 73 ? 13.782 3.022 -0.066 1.00 66.19 73 ALA A O 1
ATOM 581 N N . TYR A 1 74 ? 12.643 1.288 -0.854 1.00 65.94 74 TYR A N 1
ATOM 582 C CA . TYR A 1 74 ? 13.740 0.831 -1.693 1.00 65.94 74 TYR A CA 1
ATOM 583 C C . TYR A 1 74 ? 13.691 1.594 -3.014 1.00 65.94 74 TYR A C 1
ATOM 585 O O . TYR A 1 74 ? 12.625 1.729 -3.615 1.00 65.94 74 TYR A O 1
ATOM 593 N N . SER A 1 75 ? 14.857 1.988 -3.527 1.00 62.56 75 SER A N 1
ATOM 594 C CA . SER A 1 75 ? 15.013 2.731 -4.791 1.00 62.56 75 SER A CA 1
ATOM 595 C C . SER A 1 75 ? 14.250 2.139 -5.987 1.00 62.56 75 SER A C 1
ATOM 597 O O . SER A 1 75 ? 13.907 2.845 -6.928 1.00 62.56 75 SER A O 1
ATOM 599 N N . THR A 1 76 ? 13.961 0.837 -5.962 1.00 70.00 76 THR A N 1
ATOM 600 C CA . THR A 1 76 ? 13.209 0.125 -7.002 1.00 70.00 76 THR A CA 1
ATOM 601 C C . THR A 1 76 ? 11.721 0.499 -7.044 1.00 70.00 76 THR A C 1
ATOM 603 O O . THR A 1 76 ? 11.133 0.485 -8.123 1.00 70.00 76 THR A O 1
ATOM 606 N N . TYR A 1 77 ? 11.113 0.825 -5.900 1.00 77.62 77 TYR A N 1
ATOM 607 C CA . TYR A 1 77 ? 9.699 1.207 -5.806 1.00 77.62 77 TYR A CA 1
ATOM 608 C C . TYR A 1 77 ? 9.496 2.718 -5.945 1.00 77.62 77 TYR A C 1
ATOM 610 O O . TYR A 1 77 ? 8.492 3.126 -6.513 1.00 77.62 77 TYR A O 1
ATOM 618 N N . GLU A 1 78 ? 10.474 3.538 -5.557 1.00 79.81 78 GLU A N 1
ATOM 619 C CA . GLU A 1 78 ? 10.464 5.001 -5.750 1.00 79.81 78 GLU A CA 1
ATOM 620 C C . GLU A 1 78 ? 10.218 5.400 -7.216 1.00 79.81 78 GLU A C 1
ATOM 622 O O . GLU A 1 78 ? 9.344 6.214 -7.530 1.00 79.81 78 GLU A O 1
ATOM 627 N N . ASN A 1 79 ? 10.936 4.766 -8.150 1.00 81.50 79 ASN A N 1
ATOM 628 C CA . ASN A 1 79 ? 10.758 5.014 -9.582 1.00 81.50 79 ASN A CA 1
ATOM 629 C C . ASN A 1 79 ? 9.376 4.562 -10.077 1.00 81.50 79 ASN A C 1
ATOM 631 O O . ASN A 1 79 ? 8.791 5.200 -10.955 1.00 81.50 79 ASN A O 1
ATOM 635 N N . LEU A 1 80 ? 8.851 3.466 -9.522 1.00 83.69 80 LEU A N 1
ATOM 636 C CA . LEU A 1 80 ? 7.531 2.947 -9.868 1.00 83.69 80 LEU A CA 1
ATOM 637 C C . LEU A 1 80 ? 6.426 3.889 -9.380 1.00 83.69 80 LEU A C 1
ATOM 639 O O . LEU A 1 80 ? 5.544 4.227 -10.162 1.00 83.69 80 LEU A O 1
ATOM 643 N N . VAL A 1 81 ? 6.517 4.360 -8.134 1.00 84.75 81 VAL A N 1
ATOM 644 C CA . VAL A 1 81 ? 5.600 5.348 -7.551 1.00 84.75 81 VAL A CA 1
ATOM 645 C C . VAL A 1 81 ? 5.628 6.633 -8.368 1.00 84.75 81 VAL A C 1
ATOM 647 O O . VAL A 1 81 ? 4.582 7.097 -8.806 1.00 84.75 81 VAL A O 1
ATOM 650 N N . THR A 1 82 ? 6.818 7.160 -8.666 1.00 84.50 82 THR A N 1
ATOM 651 C CA . THR A 1 82 ? 6.968 8.375 -9.481 1.00 84.50 82 THR A CA 1
ATOM 652 C C . THR A 1 82 ? 6.299 8.216 -10.846 1.00 84.50 82 THR A C 1
ATOM 654 O O . THR A 1 82 ? 5.587 9.110 -11.288 1.00 84.50 82 THR A O 1
ATOM 657 N N . THR A 1 83 ? 6.475 7.064 -11.500 1.00 85.62 83 THR A N 1
ATOM 658 C CA . THR A 1 83 ? 5.866 6.784 -12.811 1.00 85.62 83 THR A CA 1
ATOM 659 C C . THR A 1 83 ? 4.347 6.650 -12.725 1.00 85.62 83 THR A C 1
ATOM 661 O O . THR A 1 83 ? 3.647 7.133 -13.608 1.00 85.62 83 THR A O 1
ATOM 664 N N . LEU A 1 84 ? 3.833 6.007 -11.673 1.00 85.94 84 LEU A N 1
ATOM 665 C CA . LEU A 1 84 ? 2.395 5.836 -11.452 1.00 85.94 84 LEU A CA 1
ATOM 666 C C . LEU A 1 84 ? 1.690 7.163 -11.156 1.00 85.94 84 LEU A C 1
ATOM 668 O O . LEU A 1 84 ? 0.556 7.348 -11.586 1.00 85.94 84 LEU A O 1
ATOM 672 N N . MET A 1 85 ? 2.367 8.076 -10.462 1.00 85.62 85 MET A N 1
ATOM 673 C CA . MET A 1 85 ? 1.853 9.408 -10.137 1.00 85.62 85 MET A CA 1
ATOM 674 C C . MET A 1 85 ? 1.995 10.399 -11.301 1.00 85.62 85 MET A C 1
ATOM 676 O O . MET A 1 85 ? 1.281 11.397 -11.363 1.00 85.62 85 MET A O 1
ATOM 680 N N . TRP A 1 86 ? 2.932 10.166 -12.224 1.00 85.69 86 TRP A N 1
ATOM 681 C CA . TRP A 1 86 ? 3.254 11.143 -13.258 1.00 85.69 86 TRP A CA 1
ATOM 682 C C . TRP A 1 86 ? 2.127 11.303 -14.283 1.00 85.69 86 TRP A C 1
ATOM 684 O O . TRP A 1 86 ? 1.802 10.380 -15.027 1.00 85.69 86 TRP A O 1
ATOM 694 N N . GLY A 1 87 ? 1.580 12.517 -14.378 1.00 79.25 87 GLY A N 1
ATOM 695 C CA . GLY A 1 87 ? 0.587 12.878 -15.393 1.00 79.25 87 GLY A CA 1
ATOM 696 C C . GLY A 1 87 ? -0.796 12.256 -15.185 1.00 79.25 87 GLY A C 1
ATOM 697 O O . GLY A 1 87 ? -1.636 12.378 -16.076 1.00 79.25 87 GLY A O 1
ATOM 698 N N . LYS A 1 88 ? -1.041 11.610 -14.037 1.00 82.88 88 LYS A N 1
ATOM 699 C CA . LYS A 1 88 ? -2.372 11.155 -13.633 1.00 82.88 88 LYS A CA 1
ATOM 700 C C . LYS A 1 88 ? -3.043 12.206 -12.759 1.00 82.88 88 LYS A C 1
ATOM 702 O O . LYS A 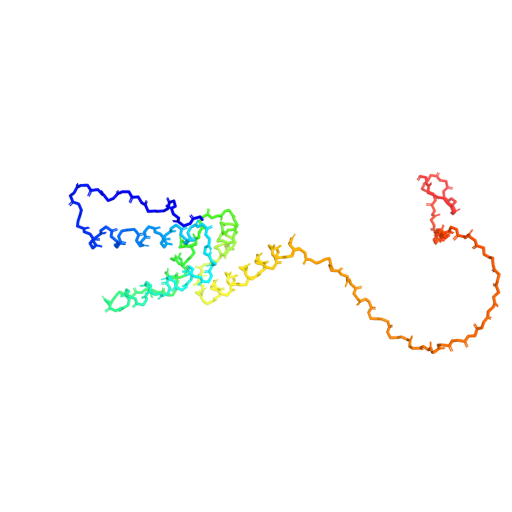1 88 ? -2.467 12.658 -11.776 1.00 82.88 88 LYS A O 1
ATOM 707 N N . GLU A 1 89 ? -4.257 12.583 -13.144 1.00 79.25 89 GLU A N 1
ATOM 708 C CA . GLU A 1 89 ? -5.113 13.486 -12.366 1.00 79.25 89 GLU A CA 1
ATOM 709 C C . GLU A 1 89 ? -5.913 12.731 -11.297 1.00 79.25 89 GLU A C 1
ATOM 711 O O . GLU A 1 89 ? -6.255 13.321 -10.282 1.00 79.25 89 GLU A O 1
ATOM 716 N N . THR A 1 90 ? -6.165 11.432 -11.509 1.00 83.31 90 THR A N 1
ATOM 717 C CA . THR A 1 90 ? -6.854 10.544 -10.561 1.00 83.31 90 THR A CA 1
ATOM 718 C C . THR A 1 90 ? -6.126 9.210 -10.423 1.00 83.31 90 THR A C 1
ATOM 720 O O . THR A 1 90 ? -5.492 8.730 -11.373 1.00 83.31 90 THR A O 1
ATOM 723 N N . LEU A 1 91 ? -6.206 8.607 -9.235 1.00 85.19 91 LEU A N 1
ATOM 724 C CA . LEU A 1 91 ? -5.596 7.309 -8.936 1.00 85.19 91 LEU A CA 1
ATOM 725 C C . LEU A 1 91 ? -6.652 6.213 -8.774 1.00 85.19 91 LEU A C 1
ATOM 727 O O . LEU A 1 91 ? -7.510 6.291 -7.899 1.00 85.19 91 LEU A O 1
ATOM 731 N N . ASP A 1 92 ? -6.531 5.155 -9.578 1.00 88.75 92 ASP A N 1
ATOM 732 C CA . ASP A 1 92 ? -7.338 3.943 -9.443 1.00 88.75 92 ASP A CA 1
ATOM 733 C C . ASP A 1 92 ? -6.610 2.880 -8.606 1.00 88.75 92 ASP A C 1
ATOM 735 O O . ASP A 1 92 ? -5.483 2.471 -8.915 1.00 88.75 92 ASP A O 1
ATOM 739 N N . LEU A 1 93 ? -7.265 2.426 -7.536 1.00 86.38 93 LEU A N 1
ATOM 740 C CA . LEU A 1 93 ? -6.700 1.472 -6.582 1.00 86.38 93 LEU A CA 1
ATOM 741 C C . LEU A 1 93 ? -6.434 0.103 -7.223 1.00 86.38 93 LEU A C 1
ATOM 743 O O . LEU A 1 93 ? -5.402 -0.517 -6.939 1.00 86.38 93 LEU A O 1
ATOM 747 N N . ASP A 1 94 ? -7.333 -0.364 -8.090 1.00 87.44 94 ASP A N 1
ATOM 748 C CA . ASP A 1 94 ? -7.217 -1.669 -8.746 1.00 87.44 94 ASP A CA 1
ATOM 749 C C . ASP A 1 94 ? -6.081 -1.673 -9.778 1.00 87.44 94 ASP A C 1
ATOM 751 O O . ASP A 1 94 ? -5.266 -2.607 -9.811 1.00 87.44 94 ASP A O 1
ATOM 755 N N . GLU A 1 95 ? -5.961 -0.607 -10.575 1.00 89.25 95 GLU A N 1
ATOM 756 C CA . GLU A 1 95 ? -4.851 -0.409 -11.506 1.00 89.25 95 GLU A CA 1
ATOM 757 C C . GLU A 1 95 ? -3.507 -0.375 -10.767 1.00 89.25 95 GLU A C 1
ATOM 759 O O . GLU A 1 95 ? -2.578 -1.107 -11.126 1.00 89.25 95 GLU A O 1
ATOM 764 N N . ILE A 1 96 ? -3.402 0.423 -9.699 1.00 88.00 96 ILE A N 1
ATOM 765 C CA . ILE A 1 96 ? -2.171 0.544 -8.906 1.00 88.00 96 ILE A CA 1
ATOM 766 C C . ILE A 1 96 ? -1.785 -0.802 -8.294 1.00 88.00 96 ILE A C 1
ATOM 768 O O . ILE A 1 96 ? -0.635 -1.230 -8.421 1.00 88.00 96 ILE A O 1
ATOM 772 N N . THR A 1 97 ? -2.741 -1.515 -7.699 1.00 86.31 97 THR A N 1
ATOM 773 C CA . THR A 1 97 ? -2.503 -2.840 -7.111 1.00 86.31 97 THR A CA 1
ATOM 774 C C . THR A 1 97 ? -2.026 -3.839 -8.168 1.00 86.31 97 THR A C 1
ATOM 776 O O . THR A 1 97 ? -1.067 -4.583 -7.942 1.00 86.31 97 THR A O 1
ATOM 779 N N . SER A 1 98 ? -2.632 -3.818 -9.356 1.00 87.44 98 SER A N 1
ATOM 780 C CA . SER A 1 98 ? -2.267 -4.693 -10.475 1.00 87.44 98 SER A CA 1
ATOM 781 C C . SER A 1 98 ? -0.851 -4.419 -10.987 1.00 87.44 98 SER A C 1
ATOM 783 O O . SER A 1 98 ? -0.061 -5.353 -11.174 1.00 87.44 98 SER A O 1
ATOM 785 N N . VAL A 1 99 ? -0.491 -3.144 -11.172 1.00 88.38 99 VAL A N 1
ATOM 786 C CA . VAL A 1 99 ? 0.855 -2.745 -11.608 1.00 88.38 99 VAL A CA 1
ATOM 787 C C . VAL A 1 99 ? 1.904 -3.138 -10.568 1.00 88.38 99 VAL A C 1
ATOM 789 O O . VAL A 1 99 ? 2.951 -3.686 -10.932 1.00 88.38 99 VAL A O 1
ATOM 792 N N . LEU A 1 100 ? 1.615 -2.922 -9.283 1.00 86.69 100 LEU A N 1
ATOM 793 C CA . LEU A 1 100 ? 2.492 -3.294 -8.174 1.00 86.69 100 LEU A CA 1
ATOM 794 C C . LEU A 1 100 ? 2.755 -4.804 -8.145 1.00 86.69 100 LEU A C 1
ATOM 796 O O . LEU A 1 100 ? 3.912 -5.235 -8.145 1.00 86.69 100 LEU A O 1
ATOM 800 N N . LEU A 1 101 ? 1.704 -5.624 -8.203 1.00 84.00 101 LEU A N 1
ATOM 801 C CA . LEU A 1 101 ? 1.835 -7.083 -8.217 1.00 84.00 101 LEU A CA 1
ATOM 802 C C . LEU A 1 101 ? 2.606 -7.583 -9.449 1.00 84.00 101 LEU A C 1
ATOM 804 O O . LEU A 1 101 ? 3.497 -8.426 -9.315 1.00 84.00 101 LEU A O 1
ATOM 808 N N . GLY A 1 102 ? 2.326 -7.037 -10.636 1.00 83.88 102 GLY A N 1
ATOM 809 C CA . GLY A 1 102 ? 3.028 -7.402 -11.871 1.00 83.88 102 GLY A CA 1
ATOM 810 C C . GLY A 1 102 ? 4.501 -6.975 -11.885 1.00 83.88 102 GLY A C 1
ATOM 811 O O . GLY A 1 102 ? 5.358 -7.655 -12.455 1.00 83.88 102 GLY A O 1
ATOM 812 N N . PHE A 1 103 ? 4.838 -5.856 -11.246 1.00 82.81 103 PHE A N 1
ATOM 813 C CA . PHE A 1 103 ? 6.226 -5.449 -11.039 1.00 82.81 103 PHE A CA 1
ATOM 814 C C . PHE A 1 103 ? 6.963 -6.407 -10.096 1.00 82.81 103 PHE A C 1
ATOM 816 O O . PHE A 1 103 ? 8.064 -6.860 -10.407 1.00 82.81 103 PHE A O 1
ATOM 823 N N . ASN A 1 104 ? 6.326 -6.780 -8.989 1.00 78.88 104 ASN A N 1
ATOM 824 C CA . ASN A 1 104 ? 6.895 -7.691 -8.005 1.00 78.88 104 ASN A CA 1
ATOM 825 C C . ASN A 1 104 ? 7.155 -9.101 -8.562 1.00 78.88 104 ASN A C 1
ATOM 827 O O . ASN A 1 104 ? 8.213 -9.677 -8.316 1.00 78.88 104 ASN A O 1
ATOM 831 N N . GLN A 1 105 ? 6.237 -9.634 -9.376 1.00 79.12 105 GLN A N 1
ATOM 832 C CA . GLN A 1 105 ? 6.439 -10.912 -10.072 1.00 79.12 105 GLN A CA 1
ATOM 833 C C . GLN A 1 105 ? 7.657 -10.873 -11.007 1.00 79.12 105 GLN A C 1
ATOM 835 O O . GLN A 1 105 ? 8.476 -11.789 -10.998 1.00 79.12 105 GLN A O 1
ATOM 840 N N . ARG A 1 106 ? 7.818 -9.789 -11.779 1.00 77.88 106 ARG A N 1
ATOM 841 C CA . ARG A 1 106 ? 8.973 -9.607 -12.675 1.00 77.88 106 ARG A CA 1
ATOM 842 C C . ARG A 1 106 ? 10.287 -9.458 -11.911 1.00 77.88 106 ARG A C 1
ATOM 844 O O . ARG A 1 106 ? 11.300 -9.996 -12.348 1.00 77.88 106 ARG A O 1
ATOM 851 N N . LYS A 1 107 ? 10.274 -8.763 -10.770 1.00 73.69 107 LYS A N 1
ATOM 852 C CA . LYS A 1 107 ? 11.445 -8.643 -9.893 1.00 73.69 107 LYS A CA 1
ATOM 853 C C . LYS A 1 107 ? 11.889 -10.013 -9.375 1.00 73.69 107 LYS A C 1
ATOM 855 O O . LYS A 1 107 ? 13.046 -10.374 -9.554 1.00 73.69 107 LYS A O 1
ATOM 860 N N . LYS A 1 108 ? 10.955 -10.804 -8.840 1.00 70.12 108 LYS A N 1
ATOM 861 C CA . LYS A 1 108 ? 11.224 -12.171 -8.368 1.00 70.12 108 LYS A CA 1
ATOM 862 C C . LYS A 1 108 ? 11.786 -13.082 -9.458 1.00 70.12 108 LYS A C 1
ATOM 864 O O . LYS A 1 108 ? 12.760 -13.780 -9.214 1.00 70.12 108 LYS A O 1
ATOM 869 N N . ALA A 1 109 ? 11.228 -13.023 -10.668 1.00 68.56 109 ALA A N 1
ATOM 870 C CA . ALA A 1 109 ? 11.727 -13.805 -11.799 1.00 68.56 109 ALA A CA 1
ATOM 871 C C . ALA A 1 109 ? 13.177 -13.442 -12.182 1.00 68.56 109 ALA A C 1
ATOM 873 O O . ALA A 1 109 ? 13.952 -14.317 -12.560 1.00 68.56 109 ALA A O 1
ATOM 874 N N . ASN A 1 110 ? 13.565 -12.168 -12.063 1.00 63.50 110 ASN A N 1
ATOM 875 C CA . ASN A 1 110 ? 14.942 -11.730 -12.311 1.00 63.50 110 ASN A CA 1
ATOM 876 C C . ASN A 1 110 ? 15.909 -12.153 -11.193 1.00 63.50 110 ASN A C 1
ATOM 878 O O . ASN A 1 110 ? 17.047 -12.520 -11.491 1.00 63.50 110 ASN A O 1
ATOM 882 N N . ASP A 1 111 ? 15.464 -12.132 -9.935 1.00 58.88 111 ASP A N 1
ATOM 883 C CA . ASP A 1 111 ? 16.269 -12.579 -8.794 1.00 58.88 111 ASP A CA 1
ATOM 884 C C . ASP A 1 111 ? 16.507 -14.104 -8.857 1.00 58.88 111 ASP A C 1
ATOM 886 O O . ASP A 1 111 ? 17.641 -14.558 -8.694 1.00 58.88 111 ASP A O 1
ATOM 890 N N . GLU A 1 112 ? 15.486 -14.894 -9.215 1.00 52.22 112 GLU A N 1
ATOM 891 C CA . GLU A 1 112 ? 15.590 -16.350 -9.418 1.00 52.22 112 GLU A CA 1
ATOM 892 C C . GLU A 1 112 ? 16.392 -16.721 -10.679 1.00 52.22 112 GLU A C 1
ATOM 894 O O . GLU A 1 112 ? 17.214 -17.634 -10.642 1.00 52.22 112 GLU A O 1
ATOM 899 N N . SER A 1 113 ? 16.258 -15.968 -11.779 1.00 49.56 113 SER A N 1
ATOM 900 C CA . SER A 1 113 ? 17.054 -16.178 -13.001 1.00 49.56 113 SER A CA 1
ATOM 901 C C . SER A 1 113 ? 18.554 -15.915 -12.805 1.00 49.56 113 SER A C 1
ATOM 903 O O . SER A 1 113 ? 19.360 -16.351 -13.634 1.00 49.56 113 SER A O 1
ATOM 905 N N . SER A 1 114 ? 18.951 -15.202 -11.747 1.00 49.97 114 SER A N 1
ATOM 906 C CA . SER A 1 114 ? 20.363 -15.009 -11.401 1.00 49.97 114 SER A CA 1
ATOM 907 C C . SER A 1 114 ? 20.974 -16.230 -10.696 1.00 49.97 114 SER A C 1
ATOM 909 O O . SER A 1 114 ? 22.195 -16.403 -10.711 1.00 49.97 114 SER A O 1
ATOM 911 N N . GLN A 1 115 ? 20.136 -17.125 -10.158 1.00 50.53 115 GLN A N 1
ATOM 912 C CA . GLN A 1 115 ? 20.537 -18.362 -9.496 1.00 50.53 115 GLN A CA 1
ATOM 913 C C . GLN A 1 115 ? 20.117 -19.588 -10.319 1.00 50.53 115 GLN A C 1
ATOM 915 O O . GLN A 1 115 ? 19.359 -20.439 -9.874 1.00 50.53 115 GLN A O 1
ATOM 920 N N . GLY A 1 116 ? 20.695 -19.704 -11.514 1.00 51.09 116 GLY A N 1
ATOM 921 C CA . GLY A 1 116 ? 20.759 -20.964 -12.249 1.00 51.09 116 GLY A CA 1
ATOM 922 C C . GLY A 1 116 ? 19.523 -21.294 -13.079 1.00 51.09 116 GLY A C 1
ATOM 923 O O . GLY A 1 116 ? 18.620 -21.970 -12.623 1.00 51.09 116 GLY A O 1
ATOM 924 N N . GLU A 1 117 ? 19.557 -20.913 -14.350 1.00 44.62 117 GLU A N 1
ATOM 925 C CA . GLU A 1 117 ? 19.554 -21.855 -15.474 1.00 44.62 117 GLU A CA 1
ATOM 926 C C . GLU A 1 117 ? 19.617 -21.032 -16.758 1.00 44.62 117 GLU A C 1
ATOM 928 O O . GLU A 1 117 ? 18.746 -20.220 -17.066 1.00 44.62 117 GLU A O 1
ATOM 933 N N . GLY A 1 118 ? 20.715 -21.197 -17.499 1.00 43.22 118 GLY A N 1
ATOM 934 C CA . GLY A 1 118 ? 20.872 -20.570 -18.799 1.00 43.22 118 GLY A CA 1
ATOM 935 C C . GLY A 1 118 ? 19.704 -20.965 -19.692 1.00 43.22 118 GLY A C 1
ATOM 936 O O . GLY A 1 118 ? 19.466 -22.152 -19.911 1.00 43.22 118 GLY A O 1
ATOM 937 N N . LEU A 1 119 ? 19.000 -19.963 -20.219 1.00 42.88 119 LEU A N 1
ATOM 938 C CA . LEU A 1 119 ? 17.999 -20.135 -21.262 1.00 42.88 119 LEU A CA 1
ATOM 939 C C . LEU A 1 119 ? 18.670 -20.777 -22.483 1.00 42.88 119 LEU A C 1
ATOM 941 O O . LEU A 1 119 ? 19.175 -20.104 -23.383 1.00 42.88 119 LEU A O 1
ATOM 945 N N . VAL A 1 120 ? 18.683 -22.107 -22.522 1.00 46.91 120 VAL A N 1
ATOM 946 C CA . VAL A 1 120 ? 18.899 -22.855 -23.751 1.00 46.91 120 VAL A CA 1
ATOM 947 C C . VAL A 1 120 ? 17.641 -22.632 -24.570 1.00 46.91 120 VAL A C 1
ATOM 949 O O . VAL A 1 120 ? 16.609 -23.262 -24.342 1.00 46.91 120 VAL A O 1
ATOM 952 N N . ALA A 1 121 ? 17.723 -21.703 -25.522 1.00 41.59 121 ALA A N 1
ATOM 953 C CA . ALA A 1 121 ? 16.744 -21.572 -26.585 1.00 41.59 121 ALA A CA 1
ATOM 954 C C . ALA A 1 121 ? 16.682 -22.908 -27.339 1.00 41.59 121 ALA A C 1
ATOM 956 O O . ALA A 1 121 ? 17.488 -23.194 -28.229 1.00 41.59 121 ALA A O 1
ATOM 957 N N . LYS A 1 122 ? 15.736 -23.756 -26.933 1.00 40.47 122 LYS A N 1
ATOM 958 C CA . LYS A 1 122 ? 15.366 -24.985 -27.621 1.00 40.47 122 LYS A CA 1
ATOM 959 C C . LYS A 1 122 ? 14.708 -24.548 -28.928 1.00 40.47 122 LYS A C 1
ATOM 961 O O . LYS A 1 122 ? 13.522 -24.245 -28.984 1.00 40.47 122 LYS A O 1
ATOM 966 N N . SER A 1 123 ? 15.524 -24.402 -29.968 1.00 36.19 123 SER A N 1
ATOM 967 C CA . SER A 1 123 ? 15.026 -24.193 -31.321 1.00 36.19 123 SER A CA 1
ATOM 968 C C . SER A 1 123 ? 14.340 -25.482 -31.752 1.00 36.19 123 SER A C 1
ATOM 970 O O . SER A 1 123 ? 14.972 -26.519 -31.952 1.00 36.19 123 SER A O 1
ATOM 972 N N . ASN A 1 124 ? 13.016 -25.407 -31.833 1.00 43.44 124 ASN A N 1
ATOM 973 C CA . ASN A 1 124 ? 12.182 -26.406 -32.470 1.00 43.44 124 ASN A CA 1
ATOM 974 C C . ASN A 1 124 ? 12.616 -26.533 -33.933 1.00 43.44 124 ASN A C 1
ATOM 976 O O . ASN A 1 124 ? 12.287 -25.690 -34.763 1.00 43.44 124 ASN A O 1
ATOM 980 N N . HIS A 1 125 ? 13.354 -27.592 -34.245 1.00 41.69 125 HIS A N 1
ATOM 981 C CA . HIS A 1 125 ? 13.411 -28.133 -35.592 1.00 41.69 125 HIS A CA 1
ATOM 982 C C . HIS A 1 125 ? 13.021 -29.604 -35.520 1.00 41.69 125 HIS A C 1
ATOM 984 O O . HIS A 1 125 ? 13.847 -30.497 -35.341 1.00 41.69 125 HIS A O 1
ATOM 990 N N . GLU A 1 126 ? 11.720 -29.836 -35.662 1.00 44.53 126 GLU A N 1
ATOM 991 C CA . GLU A 1 126 ? 11.208 -31.090 -36.185 1.00 44.53 126 GLU A CA 1
ATOM 992 C C . GLU A 1 126 ? 11.744 -31.261 -37.610 1.00 44.53 126 GLU A C 1
ATOM 994 O O . GLU A 1 126 ? 11.342 -30.553 -38.532 1.00 44.53 126 GLU A O 1
ATOM 999 N N . HIS A 1 127 ? 12.676 -32.191 -37.786 1.00 40.47 127 HIS A N 1
ATOM 1000 C CA . HIS A 1 127 ? 12.779 -32.994 -38.999 1.00 40.47 127 HIS A CA 1
ATOM 1001 C C . HIS A 1 127 ? 13.390 -34.336 -38.612 1.00 40.47 127 HIS A C 1
ATOM 1003 O O . HIS A 1 127 ? 14.589 -34.457 -38.365 1.00 40.47 127 HIS A O 1
ATOM 1009 N N . GLY A 1 128 ? 12.528 -35.346 -38.520 1.00 39.41 128 GLY A N 1
ATOM 1010 C CA . GLY A 1 128 ? 12.958 -36.728 -38.421 1.00 39.41 128 GLY A CA 1
ATOM 1011 C C . GLY A 1 128 ? 13.699 -37.160 -39.684 1.00 39.41 128 GLY A C 1
ATOM 1012 O O . GLY A 1 128 ? 13.309 -36.799 -40.795 1.00 39.41 128 GLY A O 1
ATOM 1013 N N . ARG A 1 129 ? 14.740 -37.974 -39.510 1.00 34.44 129 ARG A N 1
ATOM 1014 C CA . ARG A 1 129 ? 14.862 -39.255 -40.213 1.00 34.44 129 ARG A CA 1
ATOM 1015 C C . ARG A 1 129 ? 15.969 -40.115 -39.619 1.00 34.44 129 ARG A C 1
ATOM 1017 O O . ARG A 1 129 ? 17.017 -39.641 -39.192 1.00 34.44 129 ARG A O 1
ATOM 1024 N N . ASP A 1 130 ? 15.642 -41.390 -39.590 1.00 37.88 130 ASP A N 1
ATOM 1025 C CA . ASP A 1 130 ? 16.293 -42.504 -38.935 1.00 37.88 130 ASP A CA 1
ATOM 1026 C C . ASP A 1 130 ? 17.730 -42.809 -39.398 1.00 37.88 130 ASP A C 1
ATOM 1028 O O . ASP A 1 130 ? 18.059 -42.809 -40.578 1.00 37.88 130 ASP A O 1
ATOM 1032 N N . LYS A 1 131 ? 18.574 -43.079 -38.397 1.00 39.53 131 LYS A N 1
ATOM 1033 C CA . LYS A 1 131 ? 19.433 -44.264 -38.215 1.00 39.53 131 LYS A CA 1
ATOM 1034 C C . LYS A 1 131 ? 20.044 -44.997 -39.438 1.00 39.53 131 LYS A C 1
ATOM 1036 O O . LYS A 1 131 ? 19.362 -45.680 -40.188 1.00 39.53 131 LYS A O 1
ATOM 1041 N N . PHE A 1 132 ? 21.385 -45.031 -39.382 1.00 34.81 132 PHE A N 1
ATOM 1042 C CA . PHE A 1 132 ?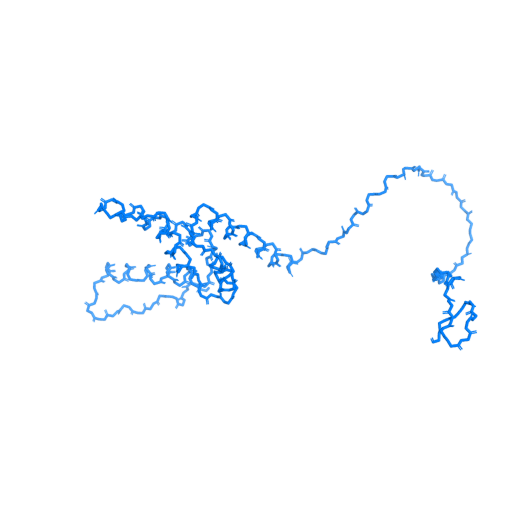 22.352 -46.056 -39.826 1.00 34.81 132 PHE A CA 1
ATOM 1043 C C . PHE A 1 132 ? 22.601 -46.274 -41.329 1.00 34.81 132 PHE A C 1
ATOM 1045 O O . PHE A 1 132 ? 21.895 -47.038 -41.971 1.00 34.81 132 PHE A O 1
ATOM 1052 N N . GLN A 1 133 ? 23.761 -45.800 -41.812 1.00 32.75 133 GLN A N 1
ATOM 1053 C CA . GLN A 1 133 ? 24.697 -46.664 -42.547 1.00 32.75 133 GLN A CA 1
ATOM 1054 C C . GLN A 1 133 ? 26.137 -46.125 -42.505 1.00 32.75 133 GLN A C 1
ATOM 1056 O O . GLN A 1 133 ? 26.381 -44.950 -42.250 1.00 32.75 133 GLN A O 1
ATOM 1061 N N . SER A 1 134 ? 27.065 -47.061 -42.633 1.00 36.88 134 SER A N 1
ATOM 1062 C CA . SER A 1 134 ? 28.448 -47.105 -42.168 1.00 36.88 134 SER A CA 1
ATOM 1063 C C . SER A 1 134 ? 29.496 -46.391 -43.033 1.00 36.88 134 SER A C 1
ATOM 1065 O O . SER A 1 134 ? 29.261 -46.078 -44.191 1.00 36.88 134 SER A O 1
ATOM 1067 N N . GLU A 1 135 ? 30.682 -46.263 -42.421 1.00 37.97 135 GLU A N 1
ATOM 1068 C CA . GLU A 1 135 ? 32.026 -46.160 -43.017 1.00 37.97 135 GLU A CA 1
ATOM 1069 C C . GLU A 1 135 ? 32.335 -44.974 -43.944 1.00 37.97 135 GLU A C 1
ATOM 1071 O O . GLU A 1 135 ? 31.903 -44.903 -45.087 1.00 37.97 135 GLU A O 1
ATOM 1076 N N . SER A 1 136 ? 33.244 -44.101 -43.494 1.00 34.03 136 SER A N 1
ATOM 1077 C CA . SER A 1 136 ? 34.587 -44.000 -44.092 1.00 34.03 136 SER A CA 1
ATOM 1078 C C . SER A 1 136 ? 35.314 -42.721 -43.651 1.00 34.03 136 SER A C 1
ATOM 1080 O O . SER A 1 136 ? 34.846 -41.610 -43.868 1.00 34.03 136 SER A O 1
ATOM 1082 N N . SER A 1 137 ? 36.514 -42.924 -43.103 1.00 39.38 137 SER A N 1
ATOM 1083 C CA . SER A 1 137 ? 37.724 -42.096 -43.233 1.00 39.38 137 SER A CA 1
ATOM 1084 C C . SER A 1 137 ? 37.728 -40.603 -42.834 1.00 39.38 137 SER A C 1
ATOM 1086 O O . SER A 1 137 ? 36.998 -39.766 -43.345 1.00 39.38 137 SER A O 1
ATOM 1088 N N . ASN A 1 138 ? 38.703 -40.281 -41.974 1.00 42.25 138 ASN A N 1
ATOM 1089 C CA . ASN A 1 138 ? 39.558 -39.088 -42.002 1.00 42.25 138 ASN A CA 1
ATOM 1090 C C . ASN A 1 138 ? 38.933 -37.737 -42.408 1.00 42.25 138 ASN A C 1
ATOM 1092 O O . ASN A 1 138 ? 38.740 -37.453 -43.585 1.00 42.25 138 ASN A O 1
ATOM 1096 N N . ASN A 1 139 ? 38.855 -36.798 -41.457 1.00 41.16 139 ASN A N 1
ATOM 1097 C CA . ASN A 1 139 ? 39.775 -35.646 -41.422 1.00 41.16 139 ASN A CA 1
ATOM 1098 C C . ASN A 1 139 ? 39.364 -34.604 -40.373 1.00 41.16 139 ASN A C 1
ATOM 1100 O O . ASN A 1 139 ? 38.305 -33.977 -40.436 1.00 41.16 139 ASN A O 1
ATOM 1104 N N . LYS A 1 140 ? 40.298 -34.347 -39.455 1.00 52.97 140 LYS A N 1
ATOM 1105 C CA . LYS A 1 140 ? 40.319 -33.240 -38.497 1.00 52.97 140 LYS A CA 1
ATOM 1106 C C . LYS A 1 140 ? 40.200 -31.905 -39.243 1.00 52.97 140 LYS A C 1
ATOM 1108 O O . LYS A 1 140 ? 41.182 -31.399 -39.776 1.00 52.97 140 LYS A O 1
ATOM 1113 N N . SER A 1 141 ? 38.996 -31.335 -39.286 1.00 48.19 141 SER A N 1
ATOM 1114 C CA . SER A 1 141 ? 38.711 -30.107 -40.036 1.00 48.19 141 SER A CA 1
ATOM 1115 C C . SER A 1 141 ? 38.124 -29.039 -39.120 1.00 48.19 141 SER A C 1
ATOM 1117 O O . SER A 1 141 ? 36.976 -29.122 -38.697 1.00 48.19 141 SER A O 1
ATOM 1119 N N . ARG A 1 142 ? 38.950 -28.024 -38.834 1.00 49.50 142 ARG A N 1
ATOM 1120 C CA . ARG A 1 142 ? 38.576 -26.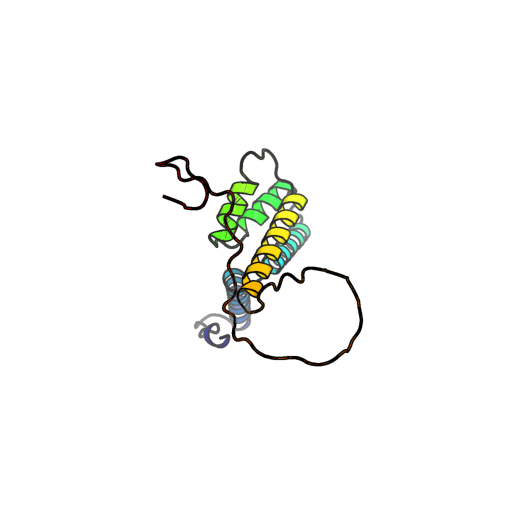739 -38.227 1.00 49.50 142 ARG A CA 1
ATOM 1121 C C . ARG A 1 142 ? 37.277 -26.207 -38.842 1.00 49.50 142 ARG A C 1
ATOM 1123 O O . ARG A 1 142 ? 37.159 -26.135 -40.066 1.00 49.50 142 ARG A O 1
ATOM 1130 N N . SER A 1 143 ? 36.341 -25.793 -37.993 1.00 50.38 143 SER A N 1
ATOM 1131 C CA . SER A 1 143 ? 35.064 -25.189 -38.372 1.00 50.38 143 SER A CA 1
ATOM 1132 C C . SER A 1 143 ? 35.280 -24.029 -39.348 1.00 50.38 143 SER A C 1
ATOM 1134 O O . SER A 1 143 ? 35.816 -22.981 -38.988 1.00 50.38 143 SER A O 1
ATOM 1136 N N . LYS A 1 144 ? 34.884 -24.227 -40.610 1.00 44.50 144 LYS A N 1
ATOM 1137 C CA . LYS A 1 144 ? 34.892 -23.185 -41.640 1.00 44.50 144 LYS A CA 1
ATOM 1138 C C . LYS A 1 144 ? 33.871 -22.118 -41.248 1.00 44.50 144 LYS A C 1
ATOM 1140 O O . LYS A 1 144 ? 32.667 -22.360 -41.299 1.00 44.50 144 LYS A O 1
ATOM 1145 N N . SER A 1 145 ? 34.353 -20.936 -40.878 1.00 57.34 145 SER A N 1
ATOM 1146 C CA . SER A 1 145 ? 33.522 -19.740 -40.780 1.00 57.34 145 SER A CA 1
ATOM 1147 C C . SER A 1 145 ? 32.830 -19.504 -42.127 1.00 57.34 145 SER A C 1
ATOM 1149 O O . SER A 1 145 ? 33.434 -19.621 -43.198 1.00 57.34 145 SER A O 1
ATOM 1151 N N . LYS A 1 146 ? 31.519 -19.240 -42.082 1.00 54.88 146 LYS A N 1
ATOM 1152 C CA . LYS A 1 146 ? 30.701 -18.970 -43.269 1.00 54.88 146 LYS A CA 1
ATOM 1153 C C . LYS A 1 146 ? 31.369 -17.862 -44.092 1.00 54.88 146 LYS A C 1
ATOM 1155 O O . LYS A 1 146 ? 31.678 -16.789 -43.574 1.00 54.88 146 LYS A O 1
ATOM 1160 N N . LYS A 1 147 ? 31.631 -18.150 -45.372 1.00 55.28 147 LYS A N 1
ATOM 1161 C CA . LYS A 1 147 ? 32.296 -17.240 -46.311 1.00 55.28 147 LYS A CA 1
ATOM 1162 C C . LYS A 1 147 ? 31.534 -15.910 -46.359 1.00 55.28 147 LYS A C 1
ATOM 1164 O O . LYS A 1 147 ? 30.406 -15.872 -46.841 1.00 55.28 147 LYS A O 1
ATOM 1169 N N . ARG A 1 148 ? 32.170 -14.822 -45.916 1.00 58.44 148 ARG A N 1
ATOM 1170 C CA . ARG A 1 148 ? 31.712 -13.434 -46.105 1.00 58.44 148 ARG A CA 1
ATOM 1171 C C . ARG A 1 148 ? 31.863 -13.040 -47.584 1.00 58.44 148 ARG A C 1
ATOM 1173 O O . ARG A 1 148 ? 32.742 -12.261 -47.932 1.00 58.44 148 ARG A O 1
ATOM 1180 N N . LYS A 1 149 ? 31.068 -13.645 -48.474 1.00 56.91 149 LYS A N 1
ATOM 1181 C CA . LYS A 1 149 ? 31.140 -13.395 -49.928 1.00 56.91 149 LYS A CA 1
ATOM 1182 C C . LYS A 1 149 ? 30.590 -12.026 -50.346 1.00 56.91 149 LYS A C 1
ATOM 1184 O O . LYS A 1 149 ? 30.969 -11.554 -51.410 1.00 56.91 149 LYS A O 1
ATOM 1189 N N . ASP A 1 150 ? 29.805 -11.370 -49.492 1.00 60.00 150 ASP A N 1
ATOM 1190 C CA . ASP A 1 150 ? 29.175 -10.077 -49.803 1.00 60.00 150 ASP A CA 1
ATOM 1191 C C . ASP A 1 150 ? 29.651 -8.899 -48.949 1.00 60.00 150 ASP A C 1
ATOM 1193 O O . ASP A 1 150 ? 29.049 -7.832 -48.975 1.00 60.00 150 ASP A O 1
ATOM 1197 N N . ILE A 1 151 ? 30.766 -9.036 -48.226 1.00 70.19 151 ILE A N 1
ATOM 1198 C CA . ILE A 1 151 ? 31.367 -7.872 -47.564 1.00 70.19 151 ILE A CA 1
ATOM 1199 C C . ILE A 1 151 ? 32.218 -7.084 -48.559 1.00 70.19 151 ILE A C 1
ATOM 1201 O O . ILE A 1 151 ? 33.165 -7.619 -49.144 1.00 70.19 151 ILE A O 1
ATOM 1205 N N . GLN A 1 152 ? 31.847 -5.815 -48.745 1.00 74.75 152 GLN A N 1
ATOM 1206 C CA . GLN A 1 152 ? 32.560 -4.822 -49.537 1.00 74.75 152 GLN A CA 1
ATOM 1207 C C . GLN A 1 152 ? 33.441 -3.964 -48.620 1.00 74.75 152 GLN A C 1
ATOM 1209 O O . GLN A 1 152 ? 33.001 -3.487 -47.578 1.00 74.75 152 GLN A O 1
ATOM 1214 N N . CYS A 1 153 ? 34.696 -3.768 -49.012 1.00 79.56 153 CYS A N 1
ATOM 1215 C CA . CYS A 1 153 ? 35.635 -2.911 -48.299 1.00 79.56 153 CYS A CA 1
ATOM 1216 C C . CYS A 1 153 ? 35.275 -1.425 -48.462 1.00 79.56 153 CYS A C 1
ATOM 1218 O O . CYS A 1 153 ? 35.258 -0.924 -49.587 1.00 79.56 153 CYS A O 1
ATOM 1220 N N . TYR A 1 154 ? 35.085 -0.699 -47.356 1.00 76.19 154 TYR A N 1
ATOM 1221 C CA . TYR A 1 154 ? 34.719 0.727 -47.364 1.00 76.19 154 TYR A CA 1
ATOM 1222 C C . TYR A 1 154 ? 35.786 1.641 -47.980 1.00 76.19 154 TYR A C 1
ATOM 1224 O O . TYR A 1 154 ? 35.475 2.727 -48.456 1.00 76.19 154 TYR A O 1
ATOM 1232 N N . LYS A 1 155 ? 37.051 1.201 -48.002 1.00 74.50 155 LYS A N 1
ATOM 1233 C CA . LYS A 1 155 ? 38.171 1.991 -48.537 1.00 74.50 155 LYS A CA 1
ATOM 1234 C C . LYS A 1 155 ? 38.485 1.730 -50.010 1.00 74.50 155 LYS A C 1
ATOM 1236 O O . LYS A 1 155 ? 39.083 2.588 -50.644 1.00 74.50 155 LYS A O 1
ATOM 1241 N N . CYS A 1 156 ? 38.194 0.538 -50.536 1.00 83.62 156 CYS A N 1
ATOM 1242 C CA . CYS A 1 156 ? 38.581 0.167 -51.907 1.00 83.62 156 CYS A CA 1
ATOM 1243 C C . CYS A 1 156 ? 37.446 -0.414 -52.759 1.00 83.62 156 CYS A C 1
ATOM 1245 O O . CYS A 1 156 ? 37.671 -0.720 -53.927 1.00 83.62 156 CYS A O 1
ATOM 1247 N N . GLY A 1 157 ? 36.253 -0.615 -52.195 1.00 69.81 157 GLY A N 1
ATOM 1248 C CA . GLY A 1 157 ? 35.064 -1.059 -52.924 1.00 69.81 157 GLY A CA 1
ATOM 1249 C C . GLY A 1 157 ? 35.093 -2.510 -53.420 1.00 69.81 157 GLY A C 1
ATOM 1250 O O . GLY A 1 157 ? 34.134 -2.946 -54.054 1.00 69.81 157 GLY A O 1
ATOM 1251 N N . LYS A 1 158 ? 36.150 -3.287 -53.148 1.00 75.56 158 LYS A N 1
ATOM 1252 C CA . LYS A 1 158 ? 36.253 -4.696 -53.570 1.00 75.56 158 LYS A CA 1
ATOM 1253 C C . LYS A 1 158 ? 35.568 -5.632 -52.570 1.00 75.56 158 LYS A C 1
ATOM 1255 O O . LYS A 1 158 ? 35.648 -5.414 -51.359 1.00 75.56 158 LYS A O 1
ATOM 1260 N N . ARG A 1 159 ? 34.923 -6.691 -53.078 1.00 74.31 159 ARG A N 1
ATOM 1261 C CA . ARG A 1 159 ? 34.303 -7.748 -52.257 1.00 74.31 159 ARG A CA 1
ATOM 1262 C C . ARG A 1 159 ? 35.357 -8.710 -51.694 1.00 74.31 159 ARG A C 1
ATOM 1264 O O . ARG A 1 159 ? 36.394 -8.929 -52.316 1.00 74.31 159 ARG A O 1
ATOM 1271 N N . GLY A 1 160 ? 35.075 -9.302 -50.535 1.00 73.38 160 GLY A N 1
ATOM 1272 C CA . GLY A 1 160 ? 35.865 -10.397 -49.954 1.00 73.38 160 GLY A CA 1
ATOM 1273 C C . GLY A 1 160 ? 36.807 -10.011 -48.809 1.00 73.38 160 GLY A C 1
ATOM 1274 O O . GLY A 1 160 ? 37.497 -10.884 -48.291 1.00 73.38 160 GLY A O 1
ATOM 1275 N N . HIS A 1 161 ? 36.827 -8.746 -48.378 1.00 73.12 161 HIS A N 1
ATOM 1276 C CA . HIS A 1 161 ? 37.510 -8.322 -47.151 1.00 73.12 161 HIS A CA 1
ATOM 1277 C C . HIS A 1 161 ? 36.840 -7.087 -46.537 1.00 73.12 161 HIS A C 1
ATOM 1279 O O . HIS A 1 161 ? 36.211 -6.296 -47.237 1.00 73.12 161 HIS A O 1
ATOM 1285 N N . MET A 1 162 ? 36.995 -6.931 -45.223 1.00 68.62 162 MET A N 1
ATOM 1286 C CA . MET A 1 162 ? 36.641 -5.716 -44.489 1.00 68.62 162 MET A CA 1
ATOM 1287 C C . MET A 1 162 ? 37.919 -4.884 -44.315 1.00 68.62 162 MET A C 1
ATOM 1289 O O . MET A 1 162 ? 38.980 -5.461 -44.071 1.00 68.62 162 MET A O 1
ATOM 1293 N N . LYS A 1 163 ? 37.833 -3.564 -44.475 1.00 61.81 163 LYS A N 1
ATOM 1294 C CA . LYS A 1 163 ? 38.911 -2.616 -44.172 1.00 61.81 163 LYS A CA 1
ATOM 1295 C C . LYS A 1 163 ? 38.351 -1.487 -43.337 1.00 61.81 163 LYS A C 1
ATOM 1297 O O . LYS A 1 163 ? 37.181 -1.131 -43.607 1.00 61.81 163 LYS A O 1
#

Secondary structure (DSSP, 8-state):
-GGGG-PPPPTT--HHHHHHHHHHHHHHHHHHHH--HHHHHHHHHHHHHHHHHTT----HHHHHHHHHHTS---HHHHHHHHHHHTT-SS--HHHHHHHHHHHHHHHHHHHHHTSS--------------------------------TTPBPTTT--BT---

Organism: Vitis rotundifolia (NCBI:txid103349)

InterPro domains:
  IPR036875 Zinc finger, CCHC-type superfamily [SSF57756] (134-162)
  IPR061502 Copia/RE1/RE2-like, N-terminal domain [PF14223] (34-110)

pLDDT: mean 70.2, std 17.33, range [32.75, 91.94]

Sequence (163 aa):
MVKALYGKQPEGMNDMDWKDLEAKAATTIRLCLGSDLSQHINVFNQIISDLKRIDVKFEDEDKALMLLNFLPAYSTYENLVTTLMWGKETLDLDEITSVLLGFNQRKKANDESSQGEGLVAKSNHEHGRDKFQSESSNNKSRSKSKKRKDIQCYKCGKRGHMK